Protein AF-A0A517D8P9-F1 (afdb_monomer)

Solvent-accessible surface area (backbone atoms only — not comparable to full-atom values): 8544 Å² total; per-residue (Å²): 135,82,66,50,73,65,42,57,46,80,78,57,59,97,87,65,81,66,57,68,59,53,52,43,48,52,54,43,50,51,52,50,50,55,48,50,53,52,48,25,68,72,68,76,50,52,72,56,38,37,34,37,44,31,41,26,49,31,85,62,51,80,46,89,51,29,79,37,29,13,47,48,79,32,76,47,79,74,69,71,62,71,88,86,43,79,32,42,35,32,34,35,45,92,86,72,46,45,34,40,35,38,29,44,100,64,35,36,38,43,24,42,60,42,84,32,35,49,79,51,50,65,49,31,81,71,36,61,52,98,84,68,44,42,43,66,45,49,50,29,33,72,79,36,100,56,44,45,76,68,85,119

Organism: Limosilactobacillus reuteri (NCBI:txid1598)

Structure (mmCIF, N/CA/C/O backbone):
data_AF-A0A517D8P9-F1
#
_entry.id   AF-A0A517D8P9-F1
#
loop_
_atom_site.group_PDB
_atom_site.id
_atom_site.type_symbol
_atom_site.label_atom_id
_atom_site.label_alt_id
_atom_site.label_comp_id
_atom_site.label_asym_id
_atom_site.label_entity_i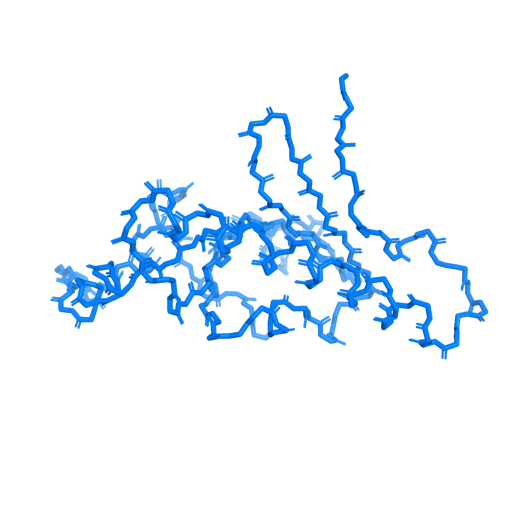d
_atom_site.label_seq_id
_atom_site.pdbx_PDB_ins_code
_atom_site.Cartn_x
_atom_site.Cartn_y
_atom_site.Cartn_z
_atom_site.occupancy
_atom_site.B_iso_or_equiv
_atom_site.auth_seq_id
_atom_site.auth_comp_id
_atom_site.auth_asym_id
_atom_site.auth_atom_id
_atom_site.pdbx_PDB_model_num
ATOM 1 N N . MET A 1 1 ? -0.265 -18.040 -14.724 1.00 47.59 1 MET A N 1
ATOM 2 C CA . MET A 1 1 ? -1.521 -17.532 -14.122 1.00 47.59 1 MET A CA 1
ATOM 3 C C . MET A 1 1 ? -1.422 -16.014 -14.035 1.00 47.59 1 MET A C 1
ATOM 5 O O . MET A 1 1 ? -0.306 -15.519 -13.974 1.00 47.59 1 MET A O 1
ATOM 9 N N . GLN A 1 2 ? -2.533 -15.285 -14.159 1.00 57.75 2 GLN A N 1
ATOM 10 C CA . GLN A 1 2 ? -2.546 -13.872 -14.566 1.00 57.75 2 GLN A CA 1
ATOM 11 C C . GLN A 1 2 ? -2.564 -12.919 -13.357 1.00 57.75 2 GLN A C 1
ATOM 13 O O . GLN A 1 2 ? -3.469 -13.007 -12.532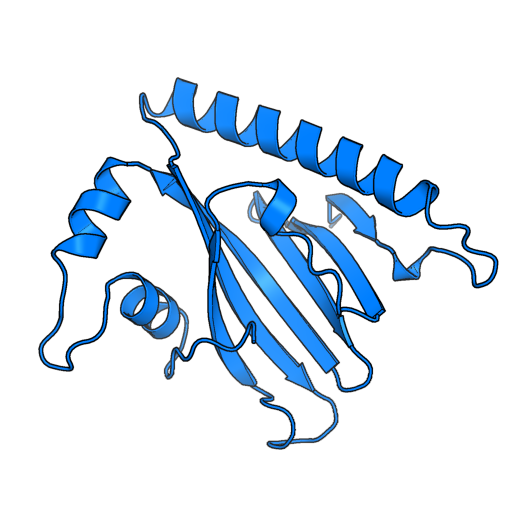 1.00 57.75 2 GLN A O 1
ATOM 18 N N . LYS A 1 3 ? -1.579 -12.013 -13.264 1.00 80.44 3 LYS A N 1
ATOM 19 C CA . LYS A 1 3 ? -1.631 -10.835 -12.381 1.00 80.44 3 LYS A CA 1
ATOM 20 C C . LYS A 1 3 ? -2.687 -9.864 -12.923 1.00 80.44 3 LYS A C 1
ATOM 22 O O . LYS A 1 3 ? -2.747 -9.668 -14.139 1.00 80.44 3 LYS A O 1
ATOM 27 N N . MET A 1 4 ? -3.500 -9.258 -12.057 1.00 89.50 4 MET A N 1
ATOM 28 C CA . MET A 1 4 ? -4.390 -8.166 -12.468 1.00 89.50 4 MET A CA 1
ATOM 29 C C . MET A 1 4 ? -3.643 -6.848 -12.286 1.00 89.50 4 MET A C 1
ATOM 31 O O . MET A 1 4 ? -3.561 -6.327 -11.177 1.00 89.50 4 MET A O 1
ATOM 35 N N . LYS A 1 5 ? -3.064 -6.349 -13.377 1.00 91.06 5 LYS A N 1
ATOM 36 C CA . LYS A 1 5 ? -2.395 -5.048 -13.425 1.00 91.06 5 LYS A CA 1
ATOM 37 C C . LYS A 1 5 ? -3.452 -3.939 -13.359 1.00 91.06 5 LYS A C 1
ATOM 39 O O . LYS A 1 5 ? -4.440 -4.007 -14.088 1.00 91.06 5 LYS A O 1
ATOM 44 N N . LEU A 1 6 ? -3.275 -2.992 -12.440 1.00 90.25 6 LEU A N 1
ATOM 45 C CA . LEU A 1 6 ? -4.146 -1.826 -12.260 1.00 90.25 6 LEU A CA 1
ATOM 46 C C . LEU A 1 6 ? -3.558 -0.601 -12.972 1.00 90.25 6 LEU A C 1
ATOM 48 O O . LEU A 1 6 ? -4.285 0.102 -13.658 1.00 90.25 6 LEU A O 1
ATOM 52 N N . ILE A 1 7 ? -2.246 -0.400 -12.847 1.00 90.38 7 ILE A N 1
ATOM 53 C CA . ILE A 1 7 ? -1.455 0.587 -13.595 1.00 90.38 7 ILE A CA 1
ATOM 54 C C . ILE A 1 7 ? -0.041 0.032 -13.795 1.00 90.38 7 ILE A C 1
ATOM 56 O O . ILE A 1 7 ? 0.446 -0.732 -12.958 1.00 90.38 7 ILE A O 1
ATOM 60 N N . ASP A 1 8 ? 0.591 0.406 -14.900 1.00 89.62 8 ASP A N 1
ATOM 61 C CA . ASP A 1 8 ? 2.022 0.244 -15.152 1.00 89.62 8 ASP A CA 1
ATOM 62 C C . ASP A 1 8 ? 2.472 1.403 -16.037 1.00 89.62 8 ASP A C 1
ATOM 64 O O . ASP A 1 8 ? 1.978 1.550 -17.155 1.00 89.62 8 ASP A O 1
ATOM 68 N N . THR A 1 9 ? 3.351 2.249 -15.507 1.00 86.75 9 THR A N 1
ATOM 69 C CA . THR A 1 9 ? 3.857 3.413 -16.236 1.00 86.75 9 THR A CA 1
ATOM 70 C C . THR A 1 9 ? 5.029 3.077 -17.148 1.00 86.75 9 THR A C 1
ATOM 72 O O . THR A 1 9 ? 5.314 3.871 -18.032 1.00 86.75 9 THR A O 1
ATOM 75 N N . THR A 1 10 ? 5.653 1.899 -17.021 1.00 83.31 10 THR A N 1
ATOM 76 C CA . THR A 1 10 ? 6.717 1.460 -17.948 1.00 83.31 10 THR A CA 1
ATOM 77 C C . THR A 1 10 ? 6.184 1.258 -19.369 1.00 83.31 10 THR A C 1
ATOM 79 O O . THR A 1 10 ? 6.936 1.283 -20.343 1.00 83.31 10 THR A O 1
ATOM 82 N N . ASP A 1 11 ? 4.865 1.071 -19.487 1.00 77.62 11 ASP A N 1
ATOM 83 C CA . ASP A 1 11 ? 4.139 0.985 -20.750 1.00 77.62 11 ASP A CA 1
ATOM 84 C C . ASP A 1 11 ? 3.801 2.385 -21.329 1.00 77.62 11 ASP A C 1
ATOM 86 O O . ASP A 1 11 ? 3.284 2.475 -22.448 1.00 77.62 11 ASP A O 1
ATOM 90 N N . PHE A 1 12 ? 4.067 3.483 -20.604 1.00 76.81 12 PHE A N 1
ATOM 91 C CA . PHE A 1 12 ? 3.860 4.846 -21.100 1.00 76.81 12 PHE A CA 1
ATOM 92 C C . PHE A 1 12 ? 5.017 5.237 -22.033 1.00 76.81 12 PHE A C 1
ATOM 94 O O . PHE A 1 12 ? 6.189 5.098 -21.703 1.00 76.81 12 PHE A O 1
ATOM 101 N N . PHE A 1 13 ? 4.696 5.696 -23.244 1.00 61.00 13 PHE A N 1
ATOM 102 C CA . PHE A 1 13 ? 5.701 6.043 -24.258 1.00 61.00 13 PHE A CA 1
ATOM 103 C C . PHE A 1 13 ? 6.385 7.388 -23.957 1.00 61.00 13 PHE A C 1
ATOM 105 O O . PHE A 1 13 ? 5.748 8.280 -23.414 1.00 61.00 13 PHE A O 1
ATOM 112 N N . ASP A 1 14 ? 7.631 7.575 -24.418 1.00 60.06 14 ASP A N 1
ATOM 113 C CA . ASP A 1 14 ? 8.477 8.773 -24.197 1.00 60.06 14 ASP A CA 1
ATOM 114 C C . ASP A 1 14 ? 7.819 10.145 -24.507 1.00 60.06 14 ASP A C 1
ATOM 116 O O . ASP A 1 14 ? 8.259 11.166 -23.981 1.00 60.06 14 ASP A O 1
ATOM 120 N N . ASP A 1 15 ? 6.755 10.200 -25.322 1.00 57.91 15 ASP A N 1
ATOM 121 C CA . ASP A 1 15 ? 5.990 11.425 -25.648 1.00 57.91 15 ASP A CA 1
ATOM 122 C C . ASP A 1 15 ? 4.886 11.750 -24.610 1.00 57.91 15 ASP A C 1
ATOM 124 O O . ASP A 1 15 ? 3.870 12.391 -24.901 1.00 57.91 15 ASP A O 1
ATOM 128 N N . TYR A 1 16 ? 5.090 11.285 -23.382 1.00 63.66 16 TYR A N 1
ATOM 129 C CA . TYR A 1 16 ? 4.167 11.338 -22.261 1.00 63.66 16 TYR A CA 1
ATOM 130 C C . TYR A 1 16 ? 3.852 12.776 -21.796 1.00 63.66 16 TYR A C 1
ATOM 132 O O . TYR A 1 16 ? 4.752 13.562 -21.494 1.00 63.66 16 TYR A O 1
A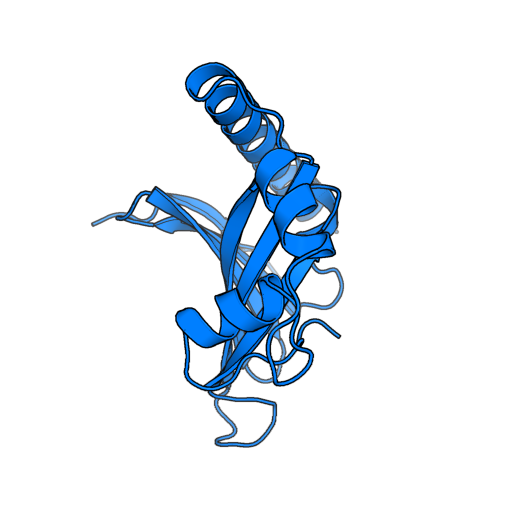TOM 140 N N . ASN A 1 17 ? 2.565 13.136 -21.693 1.00 64.25 17 ASN A N 1
ATOM 141 C CA . ASN A 1 17 ? 2.133 14.502 -21.361 1.00 64.25 17 ASN A CA 1
ATOM 142 C C . ASN A 1 17 ? 1.674 14.716 -19.902 1.00 64.25 17 ASN A C 1
ATOM 144 O O . ASN A 1 17 ? 1.163 15.790 -19.594 1.00 64.25 17 ASN A O 1
ATOM 148 N N . GLY A 1 18 ? 1.847 13.749 -18.995 1.00 72.38 18 GLY A N 1
ATOM 149 C CA . GLY A 1 18 ? 1.443 13.898 -17.587 1.00 72.38 18 GLY A CA 1
ATOM 150 C C . GLY A 1 18 ? -0.012 13.522 -17.286 1.00 72.38 18 GLY A C 1
ATOM 151 O O . GLY A 1 18 ? -0.285 13.041 -16.186 1.00 72.38 18 GLY A O 1
ATOM 152 N N . ASP A 1 19 ? -0.917 13.663 -18.254 1.00 79.81 19 ASP A N 1
ATOM 153 C CA . ASP A 1 19 ? -2.355 13.470 -18.040 1.00 79.81 19 ASP A CA 1
ATOM 154 C C . ASP A 1 19 ? -2.744 11.985 -17.933 1.00 79.81 19 ASP A C 1
ATOM 156 O O . ASP A 1 19 ? -3.593 11.620 -17.122 1.00 79.81 19 ASP A O 1
ATOM 160 N N . GLU A 1 20 ? -2.120 11.106 -18.723 1.00 80.00 20 GLU A N 1
ATOM 161 C CA . GLU A 1 20 ? -2.445 9.669 -18.760 1.00 80.00 20 GLU A CA 1
ATOM 162 C C . GLU A 1 20 ? -2.189 8.953 -17.414 1.00 80.00 20 GLU A C 1
ATOM 164 O O . GLU A 1 20 ? -3.000 8.138 -16.977 1.00 80.00 20 GLU A O 1
ATOM 169 N N . TYR A 1 21 ? -1.114 9.308 -16.712 1.00 84.19 21 TYR A N 1
ATOM 170 C CA . TYR A 1 21 ? -0.784 8.876 -15.348 1.00 84.19 21 TYR A CA 1
ATOM 171 C C . TYR A 1 21 ? -1.815 9.373 -14.364 1.00 84.19 21 TYR A C 1
ATOM 173 O O . TYR A 1 21 ? -2.255 8.585 -13.539 1.00 84.19 21 TYR A O 1
ATOM 181 N N . GLU A 1 22 ? -2.200 10.651 -14.416 1.00 87.56 22 GLU A N 1
ATOM 182 C CA . GLU A 1 22 ? -3.178 11.173 -13.463 1.00 87.56 22 GLU A CA 1
ATOM 183 C C . GLU A 1 22 ? -4.536 10.485 -13.655 1.00 87.56 22 GLU A C 1
ATOM 185 O O . GLU A 1 22 ? -5.131 10.064 -12.666 1.00 87.56 22 GLU A O 1
ATOM 190 N N . PHE A 1 23 ? -4.970 10.221 -14.894 1.00 87.94 23 PHE A N 1
ATOM 191 C CA . PHE A 1 23 ? -6.172 9.415 -15.144 1.00 87.94 23 PHE A CA 1
ATOM 192 C C . PHE A 1 23 ? -6.033 7.972 -14.640 1.00 87.94 23 PHE A C 1
ATOM 194 O O . PHE A 1 23 ? -6.911 7.473 -13.935 1.00 87.94 23 PHE A O 1
ATOM 201 N N . ALA A 1 24 ? -4.922 7.298 -14.944 1.00 88.50 24 ALA A N 1
ATOM 202 C CA . ALA A 1 24 ? -4.700 5.927 -14.488 1.00 88.50 24 ALA A CA 1
ATOM 203 C C . ALA A 1 24 ? -4.599 5.839 -12.953 1.00 88.50 24 ALA A C 1
ATOM 205 O O . ALA A 1 24 ? -5.112 4.910 -12.329 1.00 88.50 24 ALA A O 1
ATOM 206 N N . LYS A 1 25 ? -3.981 6.833 -12.317 1.00 91.50 25 LYS A N 1
ATOM 207 C CA . LYS A 1 25 ? -3.906 6.982 -10.864 1.00 91.50 25 LYS A CA 1
ATOM 208 C C . LYS A 1 25 ? -5.285 7.217 -10.259 1.00 91.50 25 LYS A C 1
ATOM 210 O O . LYS A 1 25 ? -5.592 6.592 -9.247 1.00 91.50 25 LYS A O 1
ATOM 215 N N . GLU A 1 26 ? -6.129 8.053 -10.860 1.00 93.38 26 GLU A N 1
ATOM 216 C CA . GLU A 1 26 ? -7.521 8.237 -10.429 1.00 93.38 26 GLU A CA 1
ATOM 217 C C . GLU A 1 26 ? -8.320 6.925 -10.484 1.00 93.38 26 GLU A C 1
ATOM 219 O O . GLU A 1 26 ? -9.024 6.597 -9.523 1.00 93.38 26 GLU A O 1
ATOM 224 N N . ASP A 1 27 ? -8.151 6.126 -11.541 1.00 93.06 27 ASP A N 1
ATOM 225 C CA . ASP A 1 27 ? -8.785 4.807 -11.663 1.00 93.06 27 ASP A CA 1
ATOM 226 C C . ASP A 1 27 ? -8.321 3.844 -10.557 1.00 93.06 27 ASP A C 1
ATOM 228 O O . ASP A 1 27 ? -9.137 3.168 -9.915 1.00 93.06 27 ASP A O 1
ATOM 232 N N . VAL A 1 28 ? -7.014 3.811 -10.269 1.00 94.56 28 VAL A N 1
ATOM 233 C CA . VAL A 1 28 ? -6.460 2.999 -9.174 1.00 94.56 28 VAL A CA 1
ATOM 234 C C . VAL A 1 28 ? -6.983 3.492 -7.824 1.00 94.56 28 VAL A C 1
ATOM 236 O O . VAL A 1 28 ? -7.390 2.680 -6.992 1.00 94.56 28 VAL A O 1
ATOM 239 N N . LEU A 1 29 ? -7.026 4.805 -7.590 1.00 96.31 29 LEU A N 1
ATOM 240 C CA . LEU A 1 29 ? -7.563 5.387 -6.358 1.00 96.31 29 LEU A CA 1
ATOM 241 C C . LEU A 1 29 ? -9.038 5.034 -6.160 1.00 96.31 29 LEU A C 1
ATOM 243 O O . LEU A 1 29 ? -9.432 4.679 -5.047 1.00 96.31 29 LEU A O 1
ATOM 247 N N . SER A 1 30 ? -9.836 5.066 -7.228 1.00 96.25 30 SER A N 1
ATOM 248 C CA . SER A 1 30 ? -11.235 4.634 -7.206 1.00 96.25 30 SER A CA 1
ATOM 249 C C . SER A 1 30 ? -11.356 3.158 -6.815 1.00 96.25 30 SER A C 1
ATOM 251 O O . SER A 1 30 ? -12.072 2.811 -5.870 1.00 96.25 30 SER A O 1
ATOM 253 N N . PHE A 1 31 ? -10.567 2.289 -7.456 1.00 95.94 31 PHE A N 1
ATOM 254 C CA . PHE A 1 31 ? -10.512 0.865 -7.129 1.00 95.94 31 PHE A CA 1
ATOM 255 C C . PHE A 1 31 ? -10.135 0.616 -5.660 1.00 95.94 31 PHE A C 1
ATOM 257 O O . PHE A 1 31 ? -10.773 -0.197 -4.978 1.00 95.94 31 PHE A O 1
ATOM 264 N N . LEU A 1 32 ? -9.107 1.308 -5.159 1.00 96.50 32 LEU A N 1
ATOM 265 C CA . LEU A 1 32 ? -8.648 1.191 -3.775 1.00 96.50 32 LEU A CA 1
ATOM 266 C C . LEU A 1 32 ? -9.701 1.707 -2.790 1.00 96.50 32 LEU A C 1
ATOM 268 O O . LEU A 1 32 ? -9.938 1.062 -1.768 1.00 96.50 32 LEU A O 1
ATOM 272 N N . GLY A 1 33 ? -10.386 2.805 -3.112 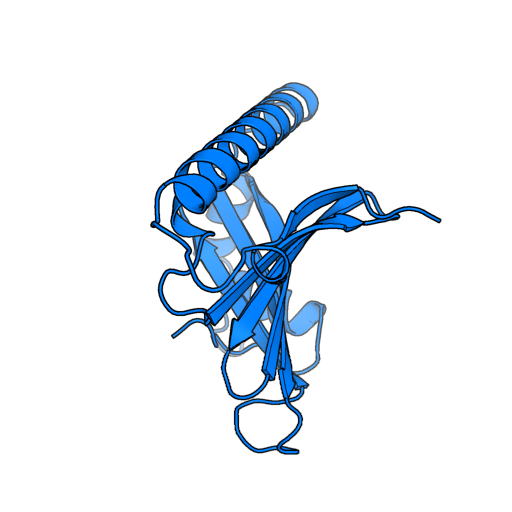1.00 96.94 33 GLY A N 1
ATOM 273 C CA . GLY A 1 33 ? -11.501 3.327 -2.322 1.00 96.94 33 GLY A CA 1
ATOM 274 C C . GLY A 1 33 ? -12.633 2.306 -2.175 1.00 96.94 33 GLY A C 1
ATOM 275 O O . GLY A 1 33 ? -13.061 2.002 -1.060 1.00 96.94 33 GLY A O 1
ATOM 276 N N . ASP A 1 34 ? -13.053 1.687 -3.279 1.00 96.62 34 ASP A N 1
ATOM 277 C CA . ASP A 1 34 ? -14.069 0.627 -3.280 1.00 96.62 34 ASP A CA 1
ATOM 278 C C . ASP A 1 34 ? -13.612 -0.634 -2.532 1.00 96.62 34 ASP A C 1
ATOM 280 O O . ASP A 1 34 ? -14.406 -1.338 -1.891 1.00 96.62 34 ASP A O 1
ATOM 284 N N . PHE A 1 35 ? -12.326 -0.971 -2.625 1.00 94.75 35 PHE A N 1
ATOM 285 C CA . PHE A 1 35 ? -11.728 -2.060 -1.860 1.00 94.75 35 PHE A CA 1
ATOM 286 C C . PHE A 1 35 ? -11.791 -1.789 -0.350 1.00 94.75 35 PHE A C 1
ATOM 288 O O . PHE A 1 35 ? -12.307 -2.633 0.390 1.00 94.75 35 PHE A O 1
ATOM 295 N N . VAL A 1 36 ? -11.354 -0.607 0.092 1.00 96.12 36 VAL A N 1
ATOM 296 C CA . VAL A 1 36 ? -11.397 -0.176 1.497 1.00 96.12 36 VAL A CA 1
ATOM 297 C C . VAL A 1 36 ? -12.833 -0.164 2.010 1.00 96.12 36 VAL A C 1
ATOM 299 O O . VAL A 1 36 ? -13.118 -0.791 3.029 1.00 96.12 36 VAL A O 1
ATOM 302 N N . HIS A 1 37 ? -13.766 0.431 1.265 1.00 96.81 37 HIS A N 1
ATOM 303 C CA . HIS A 1 37 ? -15.173 0.487 1.660 1.00 96.81 37 HIS A CA 1
ATOM 304 C C . HIS A 1 37 ? -15.771 -0.912 1.891 1.00 96.81 37 HIS A C 1
ATOM 306 O O . HIS A 1 37 ? -16.470 -1.167 2.878 1.00 96.81 37 HIS A O 1
ATOM 312 N N . ARG A 1 38 ? -15.479 -1.864 0.994 1.00 94.69 38 ARG A N 1
ATOM 313 C CA . ARG A 1 38 ? -15.926 -3.258 1.149 1.00 94.69 38 ARG A CA 1
ATOM 314 C C . ARG A 1 38 ? -15.278 -3.941 2.350 1.00 94.69 38 ARG A C 1
ATOM 316 O O . ARG A 1 38 ? -15.959 -4.713 3.028 1.00 94.69 38 ARG A O 1
ATOM 323 N N . TYR A 1 39 ? -13.999 -3.677 2.608 1.00 93.12 39 TYR A N 1
ATOM 324 C CA . TYR A 1 39 ? -13.287 -4.196 3.773 1.00 93.12 39 TYR A CA 1
ATOM 325 C C . TYR A 1 39 ? -13.916 -3.694 5.081 1.00 93.12 39 TYR A C 1
ATOM 327 O O . TYR A 1 39 ? -14.307 -4.503 5.924 1.00 93.12 39 TYR A O 1
ATOM 335 N N . GLU A 1 40 ? -14.102 -2.380 5.213 1.00 95.44 40 GLU A N 1
ATOM 336 C CA . GLU A 1 40 ? -14.720 -1.734 6.377 1.00 95.44 40 GLU A CA 1
ATOM 337 C C . GLU A 1 40 ? -16.120 -2.282 6.658 1.00 95.44 40 GLU A C 1
ATOM 339 O O . GLU A 1 40 ? -16.430 -2.687 7.781 1.00 95.44 40 GLU A O 1
ATOM 344 N N . LYS A 1 41 ? -16.950 -2.392 5.612 1.00 96.00 41 LYS A N 1
ATOM 345 C CA . LYS A 1 41 ? -18.302 -2.950 5.713 1.00 96.00 41 LYS A CA 1
ATOM 346 C C . LYS A 1 41 ? -18.301 -4.411 6.163 1.00 96.00 41 LYS A C 1
ATOM 348 O O . LYS A 1 41 ? -19.170 -4.808 6.935 1.00 96.00 41 LYS A O 1
ATOM 353 N N . ARG A 1 42 ? -17.364 -5.220 5.659 1.00 94.12 42 ARG A N 1
ATOM 354 C CA . ARG A 1 42 ? -17.273 -6.655 5.964 1.00 94.12 42 ARG A CA 1
ATOM 355 C C . ARG A 1 42 ? -16.823 -6.916 7.397 1.00 94.12 42 ARG A C 1
ATOM 357 O O . ARG A 1 42 ? -17.332 -7.842 8.021 1.00 94.12 42 ARG A O 1
ATOM 364 N N . TYR A 1 43 ? -15.854 -6.147 7.882 1.00 92.94 43 TYR A N 1
ATOM 365 C CA . TYR A 1 43 ? -15.234 -6.363 9.190 1.00 92.94 43 TYR A CA 1
ATOM 366 C C . TYR A 1 43 ? -15.747 -5.414 10.273 1.00 92.94 43 TYR A C 1
ATOM 368 O O . TYR A 1 43 ? -15.257 -5.470 11.396 1.00 92.94 43 TYR A O 1
ATOM 376 N N . HIS A 1 44 ? -16.741 -4.578 9.955 1.00 94.00 44 HIS A N 1
ATOM 377 C CA . HIS A 1 44 ? -17.322 -3.596 10.871 1.00 94.00 44 HIS A CA 1
ATOM 378 C C . HIS A 1 44 ? -16.247 -2.736 11.544 1.00 94.00 44 HIS A C 1
ATOM 380 O O . HIS A 1 44 ? -16.228 -2.562 12.761 1.00 94.00 44 HIS A O 1
ATOM 386 N N . THR A 1 45 ? -15.319 -2.237 10.733 1.00 93.50 45 THR A N 1
ATOM 387 C CA . THR A 1 45 ? -14.159 -1.470 11.187 1.00 93.50 45 THR A CA 1
ATOM 388 C C . THR A 1 45 ? -13.955 -0.237 10.315 1.00 93.50 45 THR A C 1
ATOM 390 O O . THR A 1 45 ? -14.592 -0.121 9.270 1.00 93.50 45 THR A O 1
ATOM 393 N N . LYS A 1 46 ? -13.073 0.669 10.742 1.00 95.38 46 LYS A N 1
ATOM 394 C CA . LYS A 1 46 ? -12.693 1.872 10.001 1.00 95.38 46 LYS A CA 1
ATOM 395 C C . LYS A 1 46 ? -11.196 1.854 9.734 1.00 95.38 46 LYS A C 1
ATOM 397 O O . LYS A 1 46 ? -10.414 1.758 10.680 1.00 95.38 46 LYS A O 1
ATOM 402 N N . VAL A 1 47 ? -10.806 1.933 8.469 1.00 93.75 47 VAL A N 1
ATOM 403 C CA . VAL A 1 47 ? -9.413 2.082 8.044 1.00 93.75 47 VAL A CA 1
ATOM 404 C C . VAL A 1 47 ? -9.036 3.548 8.195 1.00 93.75 47 VAL A C 1
ATOM 406 O O . VAL A 1 47 ? -9.734 4.430 7.701 1.00 93.75 47 VAL A O 1
ATOM 409 N N . VAL A 1 48 ? -7.954 3.810 8.921 1.00 92.50 48 VAL A N 1
ATOM 410 C CA . VAL A 1 48 ? -7.503 5.181 9.208 1.00 92.50 48 VAL A CA 1
ATOM 411 C C . VAL A 1 48 ? -6.132 5.479 8.621 1.00 92.50 48 VAL A C 1
ATOM 413 O O . VAL A 1 48 ? -5.865 6.637 8.329 1.00 92.50 48 VAL A O 1
ATOM 416 N N . ASN A 1 49 ? -5.310 4.446 8.405 1.00 91.81 49 ASN A N 1
ATOM 417 C CA . ASN A 1 49 ? -3.996 4.547 7.781 1.00 91.81 49 ASN A CA 1
ATOM 418 C C . ASN A 1 49 ? -3.777 3.393 6.779 1.00 91.81 49 ASN A C 1
ATOM 420 O O . ASN A 1 49 ? -4.458 2.360 6.806 1.00 91.81 49 ASN A O 1
ATOM 424 N N . PHE A 1 50 ? -2.763 3.552 5.937 1.00 92.56 50 PHE A N 1
ATOM 425 C CA . PHE A 1 50 ? -2.312 2.604 4.927 1.00 92.56 50 PHE A CA 1
ATOM 426 C C . PHE A 1 50 ? -0.831 2.322 5.143 1.00 92.56 50 PHE A C 1
ATOM 428 O O . PHE A 1 50 ? -0.040 3.251 5.247 1.00 92.56 50 PHE A O 1
ATOM 435 N N . LEU A 1 51 ? -0.453 1.054 5.231 1.00 90.69 51 LEU A N 1
ATOM 436 C CA . LEU A 1 51 ? 0.925 0.635 5.462 1.00 90.69 51 LEU A CA 1
ATOM 437 C C . LEU A 1 51 ? 1.462 -0.032 4.202 1.00 90.69 51 LEU A C 1
ATOM 439 O O . LEU A 1 51 ? 0.897 -1.019 3.743 1.00 90.69 51 LEU A O 1
ATOM 443 N N . LEU A 1 52 ? 2.565 0.478 3.676 1.00 91.50 52 LEU A N 1
ATOM 444 C CA . LEU A 1 52 ? 3.376 -0.209 2.682 1.00 91.50 52 LEU A CA 1
ATOM 445 C C . LEU A 1 52 ? 4.512 -0.918 3.408 1.00 91.50 52 LEU A C 1
ATOM 447 O O . LEU A 1 52 ? 5.279 -0.254 4.099 1.00 91.50 52 LEU A O 1
ATOM 451 N N . LEU A 1 53 ? 4.613 -2.236 3.257 1.00 89.62 53 LEU A N 1
ATOM 452 C CA . LEU A 1 53 ? 5.780 -3.024 3.667 1.00 89.62 53 LEU A CA 1
ATOM 453 C C . LEU A 1 53 ? 6.599 -3.332 2.425 1.00 89.62 53 LEU A C 1
ATOM 455 O O . LEU A 1 53 ? 6.037 -3.862 1.472 1.00 89.62 53 LEU A O 1
ATOM 459 N N . ALA A 1 54 ? 7.882 -2.990 2.416 1.00 89.06 54 ALA A N 1
ATOM 460 C CA . ALA A 1 54 ? 8.676 -3.002 1.200 1.00 89.06 54 ALA A CA 1
ATOM 461 C C . ALA A 1 54 ? 10.033 -3.676 1.325 1.00 89.06 54 ALA A C 1
ATOM 463 O O . ALA A 1 54 ? 10.655 -3.650 2.382 1.00 89.06 54 ALA A O 1
ATOM 464 N N . GLU A 1 55 ? 10.498 -4.200 0.197 1.00 89.12 55 GLU A N 1
ATOM 465 C CA . GLU A 1 55 ? 11.845 -4.707 -0.035 1.00 89.12 55 GLU A CA 1
ATOM 466 C C . GLU A 1 55 ? 12.415 -4.031 -1.285 1.00 89.12 55 GLU A C 1
ATOM 468 O O . GLU A 1 55 ? 11.729 -3.881 -2.301 1.00 89.12 55 GLU A O 1
ATOM 473 N N . ARG A 1 56 ? 13.680 -3.620 -1.225 1.00 86.44 56 ARG A N 1
ATOM 474 C CA . ARG A 1 56 ? 14.379 -3.036 -2.370 1.00 86.44 56 ARG A CA 1
ATOM 475 C C . ARG A 1 56 ? 15.284 -4.060 -3.041 1.00 86.44 56 ARG A C 1
ATOM 477 O O . ARG A 1 56 ? 16.116 -4.677 -2.385 1.00 86.44 56 ARG A O 1
ATOM 484 N N . ALA A 1 57 ? 15.197 -4.164 -4.364 1.00 88.62 57 ALA A N 1
ATOM 485 C CA . ALA A 1 57 ? 16.159 -4.887 -5.186 1.00 88.62 57 ALA A CA 1
ATOM 486 C C . ALA A 1 57 ? 16.936 -3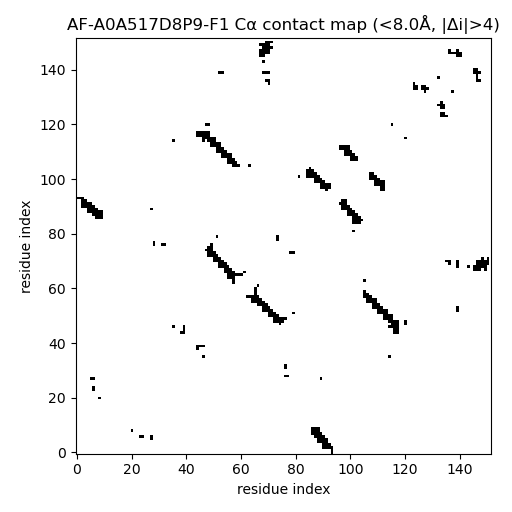.908 -6.073 1.00 88.62 57 ALA A C 1
ATOM 488 O O . ALA A 1 57 ? 16.344 -3.102 -6.785 1.00 88.62 57 ALA A O 1
ATOM 489 N N . SER A 1 58 ? 18.263 -4.001 -6.066 1.00 84.50 58 SER A N 1
ATOM 490 C CA . SER A 1 58 ? 19.143 -3.198 -6.921 1.00 84.50 58 SER A CA 1
ATOM 491 C C . SER A 1 58 ? 20.174 -4.078 -7.623 1.00 84.50 58 SER A C 1
ATOM 493 O O . SER A 1 58 ? 20.654 -5.078 -7.079 1.00 84.50 58 SER A O 1
ATOM 495 N N . CYS A 1 59 ? 20.552 -3.687 -8.840 1.00 79.31 59 CYS A N 1
ATOM 496 C CA . CYS A 1 59 ? 21.627 -4.335 -9.588 1.00 79.31 59 CYS A CA 1
ATOM 497 C C . CYS A 1 59 ? 23.028 -4.006 -9.029 1.00 79.31 59 CYS A C 1
ATOM 499 O O . CYS A 1 59 ? 23.993 -4.698 -9.359 1.00 79.31 59 CYS A O 1
ATOM 501 N N . TYR A 1 60 ? 23.151 -3.016 -8.135 1.00 78.06 60 TYR A N 1
ATOM 502 C CA . TYR A 1 60 ? 24.424 -2.512 -7.603 1.00 78.06 60 TYR A CA 1
ATOM 503 C C . TYR A 1 60 ? 24.948 -3.239 -6.342 1.00 78.06 60 TYR A C 1
ATOM 505 O O . TYR A 1 60 ? 25.770 -2.704 -5.593 1.00 78.06 60 TYR A O 1
ATOM 513 N N . GLY A 1 61 ? 24.550 -4.493 -6.097 1.00 68.06 61 GLY A N 1
ATOM 514 C CA . GLY A 1 61 ? 25.026 -5.258 -4.930 1.00 68.06 61 GLY A CA 1
ATOM 515 C C . GLY A 1 61 ? 24.528 -4.642 -3.619 1.00 68.06 61 GLY A C 1
ATOM 516 O O . GLY A 1 61 ? 23.398 -4.204 -3.592 1.00 68.06 61 GLY A O 1
ATOM 517 N N . TRP A 1 62 ? 25.316 -4.594 -2.535 1.00 59.78 62 TRP A N 1
ATOM 518 C CA . TRP A 1 62 ? 24.897 -3.981 -1.248 1.00 59.78 62 TRP A CA 1
ATOM 519 C C . TRP A 1 62 ? 24.757 -2.443 -1.279 1.00 59.78 62 TRP A C 1
ATOM 521 O O . TRP A 1 62 ? 24.341 -1.837 -0.292 1.00 59.78 62 TRP A O 1
ATOM 531 N N . ILE A 1 63 ? 25.135 -1.797 -2.382 1.00 64.94 63 ILE A N 1
ATOM 532 C CA . ILE A 1 63 ? 25.002 -0.348 -2.564 1.00 64.94 63 ILE A CA 1
ATOM 533 C C . ILE A 1 63 ? 23.537 -0.033 -2.907 1.00 64.94 63 ILE A C 1
ATOM 535 O O . ILE A 1 63 ? 22.836 -0.870 -3.467 1.00 64.94 63 ILE A O 1
ATOM 539 N N . SER A 1 64 ? 23.066 1.170 -2.562 1.00 65.25 64 SER A N 1
ATOM 540 C CA . SER A 1 64 ? 21.687 1.607 -2.835 1.00 65.25 64 SER A CA 1
ATOM 541 C C . SER A 1 64 ? 20.626 0.748 -2.124 1.00 65.25 64 SER A C 1
ATOM 543 O O . SER A 1 64 ? 19.549 0.529 -2.651 1.00 65.25 64 SER A O 1
ATOM 545 N N . GLY A 1 65 ? 20.903 0.223 -0.923 1.00 70.56 65 GLY A N 1
ATOM 546 C CA . GLY A 1 65 ? 19.871 -0.416 -0.089 1.00 70.56 65 GLY A CA 1
ATOM 547 C C . GLY A 1 65 ? 19.292 -1.727 -0.639 1.00 70.56 65 GLY A C 1
ATOM 548 O O . GLY A 1 65 ? 18.153 -2.063 -0.346 1.00 70.56 65 GLY A O 1
ATOM 549 N N . ASN A 1 66 ? 20.038 -2.477 -1.447 1.00 80.25 66 ASN A N 1
ATOM 550 C CA . ASN A 1 66 ? 19.592 -3.777 -1.953 1.00 80.25 66 ASN A CA 1
ATOM 551 C C . ASN A 1 66 ? 19.373 -4.812 -0.835 1.00 80.25 66 ASN A C 1
ATOM 553 O O . ASN A 1 66 ? 20.215 -4.958 0.054 1.00 80.25 66 ASN A O 1
ATOM 557 N N . GLY A 1 67 ? 18.272 -5.558 -0.912 1.00 78.81 67 GLY A N 1
ATOM 558 C CA . GLY A 1 67 ? 17.806 -6.478 0.128 1.00 78.81 67 GLY A CA 1
ATOM 559 C C . GLY A 1 67 ? 17.357 -5.770 1.408 1.00 78.81 67 GLY A C 1
ATOM 560 O O . GLY A 1 67 ? 17.095 -6.427 2.417 1.00 78.81 67 GLY A O 1
ATOM 561 N N . ALA A 1 68 ? 17.312 -4.435 1.405 1.00 78.69 68 ALA A N 1
ATOM 562 C CA . ALA A 1 68 ? 16.856 -3.678 2.548 1.00 78.69 68 ALA A CA 1
ATOM 563 C C . ALA A 1 68 ? 15.329 -3.675 2.596 1.00 78.69 68 ALA A C 1
ATOM 565 O O . ALA A 1 68 ? 14.660 -3.621 1.561 1.00 78.69 68 ALA A O 1
ATOM 566 N N . HIS A 1 69 ? 14.798 -3.736 3.813 1.00 80.62 69 HIS A N 1
ATOM 567 C CA . HIS A 1 69 ? 13.369 -3.825 4.057 1.00 80.62 69 HIS A CA 1
ATOM 568 C C . HIS A 1 69 ? 12.888 -2.622 4.845 1.00 80.62 69 HIS A C 1
ATOM 570 O O . HIS A 1 69 ? 13.532 -2.197 5.804 1.00 80.62 69 HIS A O 1
ATOM 576 N N . GLY A 1 70 ? 11.736 -2.089 4.468 1.00 79.81 70 GLY A N 1
ATOM 577 C CA . GLY A 1 70 ? 11.196 -0.911 5.109 1.00 79.81 70 GLY A CA 1
ATOM 578 C C . GLY A 1 70 ? 9.699 -0.823 5.103 1.00 79.81 70 GLY A C 1
ATOM 579 O O . GLY A 1 70 ? 8.993 -1.714 4.640 1.00 79.81 70 GLY A O 1
ATOM 580 N N . TYR A 1 71 ? 9.217 0.273 5.669 1.00 84.31 71 TYR A N 1
ATOM 581 C CA . TYR A 1 71 ? 7.800 0.545 5.724 1.00 84.31 71 TYR A CA 1
ATOM 582 C C . TYR A 1 71 ? 7.506 2.030 5.577 1.00 84.31 71 TYR A C 1
ATOM 584 O O . TYR A 1 71 ? 8.336 2.874 5.914 1.00 84.31 71 TYR A O 1
ATOM 592 N N . ARG A 1 72 ? 6.300 2.329 5.103 1.00 85.12 72 ARG A N 1
ATOM 593 C CA . ARG A 1 72 ? 5.739 3.678 5.067 1.00 85.12 72 ARG A CA 1
ATOM 594 C C . ARG A 1 72 ? 4.280 3.635 5.473 1.00 85.12 72 ARG A C 1
ATOM 596 O O . ARG A 1 72 ? 3.541 2.769 5.011 1.00 85.12 72 ARG A O 1
ATOM 603 N N . VAL A 1 73 ? 3.883 4.563 6.336 1.00 87.31 73 VAL A N 1
ATOM 604 C CA . VAL A 1 73 ? 2.500 4.708 6.790 1.00 87.31 73 VAL A CA 1
ATOM 605 C C . VAL A 1 73 ? 1.937 6.003 6.236 1.00 87.31 73 VAL A C 1
ATOM 607 O O . VAL A 1 73 ? 2.454 7.071 6.544 1.00 87.31 73 VAL A O 1
ATOM 610 N N . GLU A 1 74 ? 0.851 5.896 5.483 1.00 89.56 74 GLU A N 1
ATOM 611 C CA . GLU A 1 74 ? 0.154 7.027 4.886 1.00 89.56 74 GLU A CA 1
ATOM 612 C C . GLU A 1 74 ? -1.263 7.173 5.425 1.00 89.56 74 GLU A C 1
ATOM 614 O O . GLU A 1 74 ? -1.931 6.193 5.763 1.00 89.56 74 GLU A O 1
ATOM 619 N N . LYS A 1 75 ? -1.739 8.418 5.499 1.00 89.31 75 LYS A N 1
ATOM 620 C CA . LYS A 1 75 ? -3.106 8.732 5.951 1.00 89.31 75 LYS A CA 1
ATOM 621 C C . LYS A 1 75 ? -4.113 8.753 4.806 1.00 89.31 75 LYS A C 1
ATOM 623 O O . LYS A 1 75 ? -5.310 8.610 5.042 1.00 89.31 75 LYS A O 1
ATOM 628 N N . SER A 1 76 ? -3.640 8.938 3.576 1.00 92.56 76 SER A N 1
ATOM 629 C CA . SER A 1 76 ? -4.462 8.985 2.370 1.00 92.56 76 SER A CA 1
ATOM 630 C C . SER A 1 76 ? -3.998 7.944 1.356 1.00 92.56 76 SER A C 1
ATOM 632 O O . SER A 1 76 ? -2.811 7.647 1.252 1.00 92.56 76 SER A O 1
ATOM 634 N N . LEU A 1 77 ? -4.939 7.430 0.560 1.00 93.69 77 LEU A N 1
ATOM 635 C CA . LEU A 1 77 ? -4.626 6.571 -0.586 1.00 93.69 77 LEU A CA 1
ATOM 636 C C . LEU A 1 77 ? -3.802 7.312 -1.649 1.00 93.69 77 LEU A C 1
ATOM 638 O O . LEU A 1 77 ? -2.972 6.691 -2.303 1.00 93.69 77 LEU A O 1
ATOM 642 N N . SER A 1 78 ? -4.011 8.625 -1.812 1.00 92.19 78 SER A N 1
ATOM 643 C CA . SER A 1 78 ? -3.246 9.457 -2.756 1.00 92.19 78 SER A CA 1
ATOM 644 C C . SER A 1 78 ? -1.755 9.462 -2.455 1.00 92.19 78 SER A C 1
ATOM 646 O O . SER A 1 78 ? -0.945 9.462 -3.375 1.00 92.19 78 SER A O 1
ATOM 648 N N . ASP A 1 79 ? -1.406 9.422 -1.172 1.00 91.19 79 ASP A N 1
ATOM 649 C CA . ASP A 1 79 ? -0.031 9.584 -0.696 1.00 91.19 79 ASP A CA 1
ATOM 650 C C . ASP A 1 79 ? 0.775 8.283 -0.865 1.00 91.19 79 ASP A C 1
ATOM 652 O O . ASP A 1 79 ? 1.995 8.258 -0.721 1.00 91.19 79 ASP A O 1
ATOM 656 N N . LEU A 1 80 ? 0.101 7.190 -1.248 1.00 91.25 80 LEU A N 1
ATOM 657 C CA . LEU A 1 80 ? 0.758 5.955 -1.659 1.00 91.25 80 LEU A CA 1
ATOM 658 C C . LEU A 1 80 ? 1.539 6.139 -2.967 1.00 91.25 80 LEU A C 1
ATOM 660 O O . LEU A 1 80 ? 2.514 5.432 -3.183 1.00 91.25 80 LEU A O 1
ATOM 664 N N . PHE A 1 81 ? 1.173 7.088 -3.824 1.00 89.38 81 PHE A N 1
ATOM 665 C CA . PHE A 1 81 ? 1.815 7.284 -5.123 1.00 89.38 81 PHE A CA 1
ATOM 666 C C . PHE A 1 81 ? 3.062 8.166 -4.967 1.00 89.38 81 PHE A C 1
ATOM 668 O O . PHE A 1 81 ? 2.965 9.330 -4.581 1.00 89.38 81 PHE A O 1
ATOM 675 N N . LEU A 1 82 ? 4.246 7.605 -5.239 1.00 78.88 82 LEU A N 1
ATOM 676 C CA . LEU A 1 82 ? 5.515 8.333 -5.162 1.00 78.88 82 LEU A CA 1
ATOM 677 C C . LEU A 1 82 ? 5.702 9.240 -6.379 1.00 78.88 82 LEU A C 1
ATOM 679 O O . LEU A 1 82 ? 5.605 8.788 -7.512 1.00 78.88 82 LEU A O 1
ATOM 683 N N . THR A 1 83 ? 6.034 10.510 -6.139 1.00 67.56 83 THR A N 1
ATOM 684 C CA . THR A 1 83 ? 6.320 11.484 -7.207 1.00 67.56 83 THR A CA 1
ATOM 685 C C . THR A 1 83 ? 7.759 11.435 -7.717 1.00 67.56 83 THR A C 1
ATOM 687 O O . THR A 1 83 ? 8.060 12.074 -8.717 1.00 67.56 83 THR A O 1
ATOM 690 N N . ASN A 1 84 ? 8.652 10.730 -7.014 1.00 69.75 84 ASN A N 1
ATOM 691 C CA . ASN A 1 84 ? 10.091 10.704 -7.305 1.00 69.75 84 ASN A CA 1
ATOM 692 C C . ASN A 1 84 ? 10.571 9.351 -7.863 1.00 69.75 84 ASN A C 1
ATOM 694 O O . ASN A 1 84 ? 11.774 9.112 -7.897 1.00 69.75 84 ASN A O 1
ATOM 698 N N . SER A 1 85 ? 9.656 8.452 -8.233 1.00 81.69 85 SER A N 1
ATOM 699 C CA . SER A 1 85 ? 9.997 7.240 -8.985 1.00 81.69 85 SER A CA 1
ATOM 700 C C . SER A 1 85 ? 10.036 7.548 -10.479 1.00 81.69 85 SER A C 1
ATOM 702 O O . SER A 1 85 ? 9.226 8.350 -10.944 1.00 81.69 85 SER A O 1
ATOM 704 N N . ASP A 1 86 ? 10.927 6.882 -11.210 1.00 84.19 86 ASP A N 1
ATOM 705 C CA . ASP A 1 86 ? 10.971 6.958 -12.673 1.00 84.19 86 ASP A CA 1
ATOM 706 C C . ASP A 1 86 ? 9.739 6.266 -13.264 1.00 84.19 86 ASP A C 1
ATOM 708 O O . ASP A 1 86 ? 9.036 6.847 -14.085 1.00 84.19 86 ASP A O 1
ATOM 712 N N . ASP A 1 87 ? 9.422 5.072 -12.751 1.00 88.44 87 ASP A N 1
ATOM 713 C CA . ASP A 1 87 ? 8.239 4.304 -13.132 1.00 88.44 87 ASP A CA 1
ATOM 714 C C . ASP A 1 87 ? 7.545 3.665 -11.928 1.00 88.44 87 ASP A C 1
ATOM 716 O O . ASP A 1 87 ? 8.122 3.505 -10.848 1.00 88.44 87 ASP A O 1
ATOM 720 N N . MET A 1 88 ? 6.290 3.258 -12.113 1.00 91.00 88 MET A N 1
ATOM 721 C CA . MET A 1 88 ? 5.503 2.587 -11.094 1.00 91.00 88 MET A CA 1
ATOM 722 C C . MET A 1 88 ? 4.532 1.556 -11.677 1.00 91.00 88 MET A C 1
ATOM 724 O O . MET A 1 88 ? 3.829 1.804 -12.654 1.00 91.00 88 MET A O 1
ATOM 728 N N . GLU A 1 89 ? 4.397 0.433 -10.978 1.00 93.38 89 GLU A N 1
ATOM 729 C CA . GLU A 1 89 ? 3.349 -0.559 -11.199 1.00 93.38 89 GLU A CA 1
ATOM 730 C C . GLU A 1 89 ? 2.451 -0.681 -9.966 1.00 93.38 89 GLU A C 1
ATOM 732 O O . GLU A 1 89 ? 2.925 -0.673 -8.829 1.00 93.38 89 GLU A O 1
ATOM 737 N N . VAL A 1 90 ? 1.150 -0.894 -10.176 1.00 94.81 90 VAL A N 1
ATOM 738 C CA . VAL A 1 90 ? 0.242 -1.368 -9.122 1.00 94.81 90 VAL A CA 1
ATOM 739 C C . VAL A 1 90 ? -0.543 -2.560 -9.641 1.00 94.81 90 VAL A C 1
ATOM 741 O O . VAL A 1 90 ? -1.135 -2.512 -10.720 1.00 94.81 90 VAL A O 1
ATOM 744 N N . PHE A 1 91 ? -0.581 -3.650 -8.877 1.00 95.06 91 PHE A N 1
ATOM 745 C CA . PHE A 1 91 ? -1.284 -4.866 -9.282 1.00 95.06 91 PHE A CA 1
ATOM 746 C C . PHE A 1 91 ? -1.835 -5.664 -8.102 1.00 95.06 91 PHE A C 1
ATOM 748 O O . PHE A 1 91 ? -1.379 -5.554 -6.964 1.00 95.06 91 PHE A O 1
ATOM 755 N N . VAL A 1 92 ? -2.802 -6.532 -8.404 1.00 94.50 92 VAL A N 1
ATOM 756 C CA . VAL A 1 92 ? -3.279 -7.573 -7.490 1.00 94.50 92 VAL A CA 1
ATOM 757 C C . VAL A 1 92 ? -2.627 -8.902 -7.859 1.00 94.50 92 VAL A C 1
ATOM 759 O O . VAL A 1 92 ? -2.716 -9.352 -9.009 1.00 94.50 92 VAL A O 1
ATOM 762 N N . ASP A 1 93 ? -1.956 -9.522 -6.890 1.00 92.94 93 ASP A N 1
ATOM 763 C CA . ASP A 1 93 ? -1.284 -10.808 -7.079 1.00 92.94 93 ASP A CA 1
ATOM 764 C C . ASP A 1 93 ? -2.236 -12.012 -6.943 1.00 92.94 93 ASP A C 1
ATOM 766 O O . ASP A 1 93 ? -3.439 -11.894 -6.689 1.00 92.94 93 ASP A O 1
ATOM 770 N N . GLU A 1 94 ? -1.683 -13.212 -7.107 1.00 88.94 94 GLU A N 1
ATOM 771 C CA . GLU A 1 94 ? -2.421 -14.473 -6.982 1.00 88.94 94 GLU A CA 1
ATOM 772 C C . GLU A 1 94 ? -2.953 -14.753 -5.567 1.00 88.94 94 GLU A C 1
ATOM 774 O O . GLU A 1 94 ? -3.969 -15.433 -5.408 1.00 88.94 94 GLU A O 1
ATOM 779 N N . ASN A 1 95 ? -2.313 -14.177 -4.550 1.00 88.06 95 ASN A N 1
ATOM 780 C CA . ASN A 1 95 ? -2.719 -14.252 -3.151 1.00 88.06 95 ASN A CA 1
ATOM 781 C C . ASN A 1 95 ? -3.724 -13.150 -2.782 1.00 88.06 95 ASN A C 1
ATOM 783 O O . ASN A 1 95 ? -4.112 -13.037 -1.618 1.00 88.06 95 ASN A O 1
ATOM 787 N N . ARG A 1 96 ? -4.194 -12.378 -3.774 1.00 87.81 96 ARG A N 1
ATOM 788 C CA . ARG A 1 96 ? -5.116 -11.244 -3.623 1.00 87.81 96 ARG A CA 1
ATOM 789 C C . ARG A 1 96 ? -4.540 -10.109 -2.779 1.00 87.81 96 ARG A C 1
ATOM 791 O O . ARG A 1 96 ? -5.297 -9.378 -2.139 1.00 87.81 96 ARG A O 1
ATOM 798 N N . LYS A 1 97 ? -3.219 -9.963 -2.785 1.00 91.94 97 LYS A N 1
ATOM 799 C CA . LYS A 1 97 ? -2.508 -8.840 -2.182 1.00 91.94 97 LYS A CA 1
ATOM 800 C C . LYS A 1 97 ? -2.373 -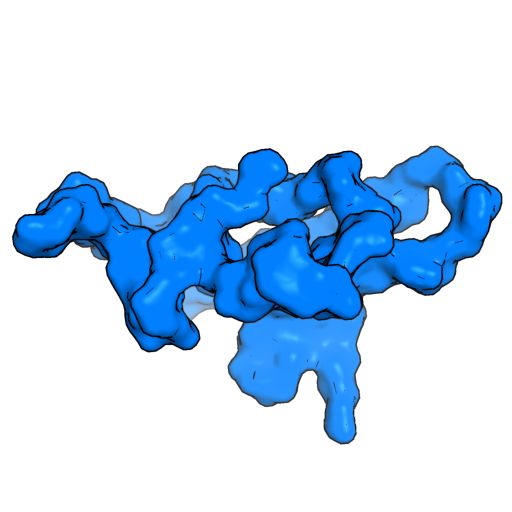7.720 -3.201 1.00 91.94 97 LYS A C 1
ATOM 802 O O . LYS A 1 97 ? -2.180 -7.978 -4.390 1.00 91.94 97 LYS A O 1
ATOM 807 N N . ILE A 1 98 ? -2.488 -6.487 -2.725 1.00 95.44 98 ILE A N 1
ATOM 808 C CA . ILE A 1 98 ? -2.276 -5.286 -3.531 1.00 95.44 98 ILE A CA 1
ATOM 809 C C . ILE A 1 98 ? -0.809 -4.906 -3.383 1.00 95.44 98 ILE A C 1
ATOM 811 O O . ILE A 1 98 ? -0.332 -4.729 -2.264 1.00 95.44 98 ILE A O 1
ATOM 815 N N . ASN A 1 99 ? -0.113 -4.795 -4.507 1.00 95.62 99 ASN A N 1
ATOM 816 C CA . ASN A 1 99 ? 1.313 -4.519 -4.551 1.00 95.62 99 ASN A CA 1
ATOM 817 C C . ASN A 1 99 ? 1.573 -3.249 -5.351 1.00 95.62 99 ASN A C 1
ATOM 819 O O . ASN A 1 99 ? 0.932 -3.031 -6.378 1.00 95.62 99 ASN A O 1
ATOM 823 N N . PHE A 1 100 ? 2.529 -2.464 -4.876 1.00 94.94 100 PHE A N 1
ATOM 824 C CA . PHE A 1 100 ? 3.127 -1.329 -5.557 1.00 94.94 100 PHE A CA 1
ATOM 825 C C . PHE A 1 100 ? 4.574 -1.688 -5.883 1.00 94.94 100 PHE A C 1
ATOM 827 O O . PHE A 1 100 ? 5.281 -2.229 -5.034 1.00 94.94 100 PHE A O 1
ATOM 834 N N . VAL A 1 101 ? 5.023 -1.381 -7.090 1.00 94.06 101 VAL A N 1
ATOM 835 C CA . VAL A 1 101 ? 6.436 -1.449 -7.460 1.00 94.06 101 VAL A CA 1
ATOM 836 C C . VAL A 1 101 ? 6.838 -0.068 -7.917 1.00 94.06 101 VAL A C 1
ATOM 838 O O . VAL A 1 101 ? 6.167 0.509 -8.760 1.00 94.06 101 VAL A O 1
ATOM 841 N N . TYR A 1 102 ? 7.900 0.465 -7.332 1.00 92.06 102 TYR A N 1
ATOM 842 C CA . TYR A 1 102 ? 8.469 1.747 -7.722 1.00 92.06 102 TYR A CA 1
ATOM 843 C C . TYR A 1 102 ? 9.832 1.480 -8.326 1.00 92.06 102 TYR A C 1
ATOM 845 O O . TYR A 1 102 ? 10.674 0.863 -7.671 1.00 92.06 102 TYR A O 1
ATOM 853 N N . HIS A 1 103 ? 10.043 1.930 -9.549 1.00 89.50 103 HIS A N 1
ATOM 854 C CA . HIS A 1 103 ? 11.322 1.840 -10.225 1.00 89.50 103 HIS A CA 1
ATOM 855 C C . HIS A 1 103 ? 12.029 3.185 -10.128 1.00 89.50 103 HIS A C 1
ATOM 857 O O . HIS A 1 103 ? 11.419 4.245 -10.271 1.00 89.50 103 HIS A O 1
ATOM 863 N N . ASP A 1 104 ? 13.323 3.125 -9.869 1.00 85.56 104 ASP A N 1
ATOM 864 C CA . ASP A 1 104 ? 14.226 4.250 -10.032 1.00 85.56 104 ASP A CA 1
ATOM 865 C C . ASP A 1 104 ? 15.425 3.803 -10.866 1.00 85.56 104 ASP A C 1
ATOM 867 O O . ASP A 1 104 ? 15.602 2.616 -11.158 1.00 85.56 104 ASP A O 1
ATOM 871 N N . HIS A 1 105 ? 16.268 4.767 -11.212 1.00 83.12 105 HIS A N 1
ATOM 872 C CA . HIS A 1 105 ? 17.492 4.564 -11.971 1.00 83.12 105 HIS A CA 1
ATOM 873 C C . HIS A 1 105 ? 18.362 3.397 -11.460 1.00 83.12 105 HIS A C 1
ATOM 875 O O . HIS A 1 105 ? 19.065 2.754 -12.244 1.00 83.12 105 HIS A O 1
ATOM 881 N N . ASP A 1 106 ? 18.329 3.103 -10.157 1.00 81.81 106 ASP A N 1
ATOM 882 C CA . ASP A 1 106 ? 19.239 2.167 -9.504 1.00 81.81 106 ASP A CA 1
ATOM 883 C C . ASP A 1 106 ? 18.597 0.822 -9.136 1.00 81.81 106 ASP A C 1
ATOM 885 O O . ASP A 1 106 ? 19.305 -0.112 -8.727 1.00 81.81 106 ASP A O 1
ATOM 889 N N . GLY A 1 107 ? 17.278 0.684 -9.241 1.00 87.19 107 GLY A N 1
ATOM 890 C CA . GLY A 1 107 ? 16.596 -0.523 -8.809 1.00 87.19 107 GLY A CA 1
ATOM 891 C C . GLY A 1 107 ? 15.086 -0.398 -8.712 1.00 87.19 107 GLY A C 1
ATOM 892 O O . GLY A 1 107 ? 14.425 0.362 -9.413 1.00 87.19 107 GLY A O 1
ATOM 893 N N . SER A 1 108 ? 14.506 -1.253 -7.879 1.00 90.75 108 SER A N 1
ATOM 894 C CA . SER A 1 108 ? 13.062 -1.319 -7.697 1.00 90.75 108 SER A CA 1
ATOM 895 C C . SER A 1 108 ? 12.710 -1.605 -6.250 1.00 90.75 108 SER A C 1
ATOM 897 O O . SER A 1 108 ? 13.325 -2.450 -5.597 1.00 90.75 108 SER A O 1
ATOM 899 N N . THR A 1 109 ? 11.696 -0.909 -5.761 1.00 90.81 109 THR A N 1
ATOM 900 C CA . THR A 1 109 ? 11.118 -1.093 -4.435 1.00 90.81 109 THR A CA 1
ATOM 901 C C . THR A 1 109 ? 9.785 -1.805 -4.595 1.00 90.81 109 THR A C 1
ATOM 903 O O . THR A 1 109 ? 8.849 -1.247 -5.162 1.00 90.81 109 THR A O 1
ATOM 906 N N . TYR A 1 110 ? 9.698 -3.031 -4.090 1.00 92.25 110 TYR A N 1
ATOM 907 C CA . TYR A 1 110 ? 8.498 -3.861 -4.110 1.00 92.25 110 TYR A CA 1
ATOM 908 C C . TYR A 1 110 ? 7.784 -3.704 -2.779 1.00 92.25 110 TYR A C 1
ATOM 910 O O . TYR A 1 110 ? 8.371 -3.999 -1.744 1.00 92.25 110 TYR A O 1
ATOM 918 N N . ALA A 1 111 ? 6.539 -3.243 -2.794 1.00 92.94 111 ALA A N 1
ATOM 919 C CA . ALA A 1 111 ? 5.787 -2.920 -1.594 1.00 92.94 111 ALA A CA 1
ATOM 920 C C . ALA A 1 111 ? 4.406 -3.586 -1.576 1.00 92.94 111 ALA A C 1
ATOM 922 O O . ALA A 1 111 ? 3.621 -3.432 -2.508 1.00 92.94 111 ALA A O 1
ATOM 923 N N . GLU A 1 112 ? 4.068 -4.267 -0.485 1.00 94.06 112 GLU A N 1
ATOM 924 C CA . GLU A 1 112 ? 2.726 -4.791 -0.232 1.00 94.06 112 GLU A CA 1
ATOM 925 C C . GLU A 1 112 ? 1.905 -3.781 0.583 1.00 94.06 112 GLU A C 1
ATOM 927 O O . GLU A 1 112 ? 2.346 -3.303 1.631 1.00 94.06 112 GLU A O 1
ATOM 932 N N . LEU A 1 113 ? 0.678 -3.497 0.137 1.00 94.69 113 LEU A N 1
ATOM 933 C CA . LEU A 1 113 ? -0.274 -2.660 0.863 1.00 94.69 113 LEU A CA 1
ATOM 934 C C . LEU A 1 113 ? -1.021 -3.465 1.935 1.00 94.69 113 LEU A C 1
ATOM 936 O O . LEU A 1 113 ? -1.731 -4.431 1.646 1.00 94.69 113 LEU A O 1
ATOM 940 N N . LYS A 1 114 ? -0.955 -2.982 3.174 1.00 92.69 114 LYS A N 1
ATOM 941 C CA . LYS A 1 114 ? -1.767 -3.419 4.310 1.00 92.69 114 LYS A CA 1
ATOM 942 C C . LYS A 1 114 ? -2.689 -2.281 4.747 1.00 92.69 114 LYS A C 1
ATOM 944 O O . LYS A 1 114 ? -2.288 -1.121 4.836 1.00 92.69 114 LYS A O 1
ATOM 949 N N . LEU A 1 115 ? -3.936 -2.617 5.061 1.00 93.06 115 LEU A N 1
ATOM 950 C CA . LEU A 1 115 ? -4.886 -1.669 5.643 1.00 93.06 115 LEU A CA 1
ATOM 951 C C . LEU A 1 115 ? -4.686 -1.618 7.157 1.00 93.06 115 LEU A C 1
ATOM 953 O O . LEU A 1 115 ? -4.591 -2.672 7.788 1.00 93.06 115 LEU A O 1
ATOM 957 N N . LEU A 1 116 ? -4.679 -0.419 7.742 1.00 90.50 116 LEU A N 1
ATOM 958 C CA . LEU A 1 116 ? -4.586 -0.232 9.187 1.00 90.50 116 LEU A CA 1
ATOM 959 C C . LEU A 1 116 ? -5.912 0.302 9.746 1.00 90.50 116 LEU A C 1
ATOM 961 O O . LEU A 1 116 ? -6.216 1.494 9.625 1.00 90.50 116 LEU A O 1
ATOM 965 N N . PRO A 1 117 ? -6.719 -0.573 10.370 1.00 90.69 117 PRO A N 1
ATOM 966 C CA . PRO A 1 117 ? -7.890 -0.148 11.112 1.00 90.69 117 PRO A CA 1
ATOM 967 C C . PRO A 1 117 ? -7.536 0.686 12.343 1.00 90.69 117 PRO A C 1
ATOM 969 O O . PRO A 1 117 ? -6.488 0.475 12.951 1.00 90.69 117 PRO A O 1
ATOM 972 N N . GLU A 1 118 ? -8.456 1.541 12.781 1.00 87.00 118 GLU A N 1
ATOM 973 C CA . GLU A 1 118 ? -8.320 2.378 13.987 1.00 87.00 118 GLU A CA 1
ATOM 974 C C . GLU A 1 118 ? -7.851 1.570 15.206 1.00 87.00 118 GLU A C 1
ATOM 976 O O . GLU A 1 118 ? -6.840 1.893 15.819 1.00 87.00 118 GLU A O 1
ATOM 981 N N . SER A 1 119 ? -8.476 0.415 15.456 1.00 82.75 119 SER A N 1
ATOM 982 C CA . SER A 1 119 ? -8.109 -0.477 16.567 1.00 82.75 119 SER A CA 1
ATOM 983 C C . SER A 1 119 ? -6.684 -1.049 16.505 1.00 82.75 119 SER A C 1
ATOM 985 O O . SER A 1 119 ? -6.189 -1.571 17.504 1.00 82.75 119 SER A O 1
ATOM 987 N N . VAL A 1 120 ? -6.053 -1.051 15.324 1.00 82.00 120 VAL A N 1
ATOM 988 C CA . VAL A 1 120 ? -4.655 -1.475 15.146 1.00 82.00 120 VAL A CA 1
ATOM 989 C C . VAL A 1 120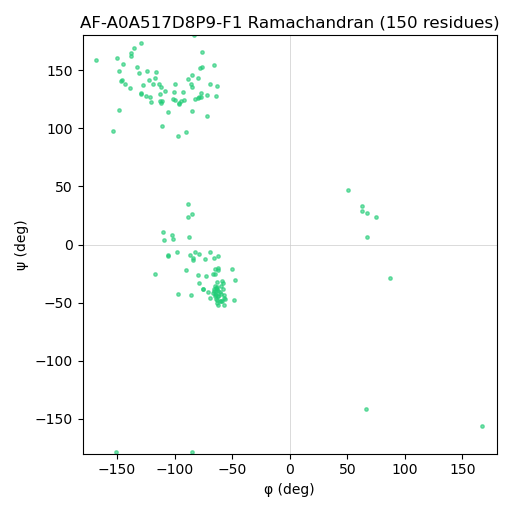 ? -3.731 -0.299 15.422 1.00 82.00 120 VAL A C 1
ATOM 991 O O . VAL A 1 120 ? -2.756 -0.471 16.144 1.00 82.00 120 VAL A O 1
ATOM 994 N N . VAL A 1 121 ? -4.066 0.891 14.919 1.00 78.81 121 VAL A N 1
ATOM 995 C CA . VAL A 1 121 ? -3.291 2.117 15.162 1.00 78.81 121 VAL A CA 1
ATOM 996 C C . VAL A 1 121 ? -3.264 2.472 16.648 1.00 78.81 121 VAL A C 1
ATOM 998 O O . VAL A 1 121 ? -2.194 2.701 17.196 1.00 78.81 121 VAL A O 1
ATOM 1001 N N . GLU A 1 122 ? -4.403 2.388 17.340 1.00 77.00 122 GLU A N 1
ATOM 1002 C CA . GLU A 1 122 ? -4.476 2.608 18.793 1.00 77.00 122 GLU A CA 1
ATOM 1003 C C . GLU A 1 122 ? -3.564 1.660 19.584 1.00 77.00 122 GLU A C 1
ATOM 1005 O O . GLU A 1 122 ? -3.027 2.027 20.627 1.00 77.00 122 GLU A O 1
ATOM 1010 N N . LYS A 1 123 ? -3.386 0.427 19.093 1.00 71.44 123 LYS A N 1
ATOM 1011 C CA . LYS A 1 123 ? -2.466 -0.550 19.687 1.00 71.44 123 LYS A CA 1
ATOM 1012 C C . LYS A 1 123 ? -1.016 -0.277 19.304 1.00 71.44 123 LYS A C 1
ATOM 1014 O O . LYS A 1 123 ? -0.141 -0.547 20.116 1.00 71.44 123 LYS A O 1
ATOM 1019 N N . ALA A 1 124 ? -0.769 0.235 18.100 1.00 67.81 124 ALA A N 1
ATOM 1020 C CA . ALA A 1 124 ? 0.560 0.610 17.632 1.00 67.81 124 ALA A CA 1
ATOM 1021 C C . ALA A 1 124 ? 1.142 1.763 18.457 1.00 67.81 124 ALA A C 1
ATOM 1023 O O . ALA A 1 124 ? 2.278 1.669 18.906 1.00 67.81 124 ALA A O 1
ATOM 1024 N N . ASP A 1 125 ? 0.338 2.793 18.733 1.00 60.56 125 ASP A N 1
ATOM 1025 C CA . ASP A 1 125 ? 0.767 3.997 19.461 1.00 60.56 125 ASP A CA 1
ATOM 1026 C C . ASP A 1 125 ? 1.225 3.707 20.905 1.00 60.56 125 ASP A C 1
ATOM 1028 O O . ASP A 1 125 ? 1.982 4.476 21.502 1.00 60.56 125 ASP A O 1
ATOM 1032 N N . ILE A 1 126 ? 0.780 2.584 21.472 1.00 56.88 126 ILE A N 1
ATOM 1033 C CA . ILE A 1 126 ? 1.114 2.147 22.834 1.00 56.88 126 ILE A CA 1
ATOM 1034 C C . ILE A 1 126 ? 2.115 0.985 22.874 1.00 56.88 126 ILE A C 1
ATOM 1036 O O . ILE A 1 126 ? 2.577 0.625 23.959 1.00 56.88 126 ILE A O 1
ATOM 1040 N N . ALA A 1 127 ? 2.436 0.377 21.730 1.00 59.94 127 ALA A N 1
ATOM 1041 C CA . ALA A 1 127 ? 3.286 -0.802 21.643 1.00 59.94 127 ALA A CA 1
ATOM 1042 C C . ALA A 1 127 ? 4.725 -0.400 21.308 1.00 59.94 127 ALA A C 1
ATOM 1044 O O . ALA A 1 127 ? 5.099 -0.286 20.144 1.00 59.94 127 ALA A O 1
ATOM 1045 N N . TRP A 1 128 ? 5.523 -0.233 22.359 1.00 63.97 128 TRP A N 1
ATOM 1046 C CA . TRP A 1 128 ? 6.977 -0.128 22.279 1.00 63.97 128 TRP A CA 1
ATOM 1047 C C . TRP A 1 128 ? 7.582 -1.413 22.832 1.00 63.97 128 TRP A C 1
ATOM 1049 O O . TRP A 1 128 ? 7.169 -1.874 23.902 1.00 63.97 128 TRP A O 1
ATOM 1059 N N . ASP A 1 129 ? 8.528 -2.006 22.112 1.00 65.38 129 ASP A N 1
ATOM 1060 C CA . ASP A 1 129 ? 9.268 -3.158 22.621 1.00 65.38 129 ASP A CA 1
ATOM 1061 C C . ASP A 1 129 ? 10.466 -2.735 23.494 1.00 65.38 129 ASP A C 1
ATOM 1063 O O . ASP A 1 129 ? 10.728 -1.556 23.746 1.00 65.38 129 ASP A O 1
ATOM 1067 N N . GLU A 1 130 ? 11.217 -3.721 23.980 1.00 64.75 130 GLU A N 1
ATOM 1068 C CA . GLU A 1 130 ? 12.426 -3.520 24.788 1.00 64.75 130 GLU A CA 1
ATOM 1069 C C . GLU A 1 130 ? 13.585 -2.838 24.033 1.00 64.75 130 GLU A C 1
ATOM 1071 O O . GLU A 1 130 ? 14.554 -2.403 24.660 1.00 64.75 130 GLU A O 1
ATOM 1076 N N . ARG A 1 131 ? 13.479 -2.709 22.704 1.00 58.75 131 ARG A N 1
ATOM 1077 C CA . ARG A 1 131 ? 14.419 -1.996 21.829 1.00 58.75 131 ARG A CA 1
ATOM 1078 C C . ARG A 1 131 ? 13.950 -0.576 21.508 1.00 58.75 131 ARG A C 1
ATOM 1080 O O . ARG A 1 131 ? 14.720 0.192 20.935 1.00 58.75 131 ARG A O 1
ATOM 1087 N N . GLY A 1 132 ? 12.738 -0.208 21.930 1.00 65.00 132 GLY A N 1
ATOM 1088 C CA . GLY A 1 132 ? 12.114 1.070 21.609 1.00 65.00 132 GLY A CA 1
ATOM 1089 C C . GLY A 1 132 ? 11.595 1.132 20.173 1.00 65.00 132 GLY A C 1
ATOM 1090 O O . GLY A 1 132 ? 11.476 2.232 19.641 1.00 65.00 132 GLY A O 1
ATOM 1091 N N . GLU A 1 133 ? 11.308 -0.015 19.554 1.00 67.44 133 GLU A N 1
ATOM 1092 C CA . GLU A 1 133 ? 10.723 -0.097 18.217 1.00 67.44 133 GLU A CA 1
ATOM 1093 C C . GLU A 1 133 ? 9.194 -0.006 18.284 1.00 67.44 133 GLU A C 1
ATOM 1095 O O . GLU A 1 133 ? 8.559 -0.634 19.142 1.00 67.44 133 GLU A O 1
ATOM 1100 N N . ASP A 1 134 ? 8.596 0.753 17.364 1.00 68.31 134 ASP A N 1
ATOM 1101 C CA . ASP A 1 134 ? 7.138 0.832 17.227 1.00 68.31 134 ASP A CA 1
ATOM 1102 C C . ASP A 1 134 ? 6.560 -0.426 16.544 1.00 68.31 134 ASP A C 1
ATOM 1104 O O . ASP A 1 134 ? 7.277 -1.232 15.943 1.00 68.31 134 ASP A O 1
ATOM 1108 N N . LEU A 1 135 ? 5.240 -0.625 16.622 1.00 69.62 135 LEU A N 1
ATOM 1109 C CA . LEU A 1 135 ? 4.588 -1.802 16.032 1.00 69.62 135 LEU A CA 1
ATOM 1110 C C . LEU A 1 135 ? 4.824 -1.930 14.516 1.00 69.62 135 LEU A C 1
ATOM 1112 O O . LEU A 1 135 ? 4.864 -3.044 13.998 1.00 69.62 135 LEU A O 1
ATOM 1116 N N . TYR A 1 136 ? 4.970 -0.825 13.788 1.00 71.88 136 TYR A N 1
ATOM 1117 C CA . TYR A 1 136 ? 5.170 -0.859 12.340 1.00 71.88 136 TYR A CA 1
ATOM 1118 C C . TYR A 1 136 ? 6.593 -1.284 11.982 1.00 71.88 136 TYR A C 1
ATOM 1120 O O . TYR A 1 136 ? 6.770 -2.087 11.064 1.00 71.88 136 TYR A O 1
ATOM 1128 N N . GLN A 1 137 ? 7.584 -0.832 12.756 1.00 65.69 137 GLN A N 1
ATOM 1129 C CA . GLN A 1 137 ? 8.952 -1.345 12.707 1.00 65.69 137 GLN A CA 1
ATOM 1130 C C . GLN A 1 137 ? 8.935 -2.841 12.972 1.00 65.69 137 GLN A C 1
ATOM 1132 O O . GLN A 1 137 ? 9.394 -3.613 12.133 1.00 65.69 137 GLN A O 1
ATOM 1137 N N . GLN A 1 138 ? 8.300 -3.271 14.062 1.00 66.56 138 GLN A N 1
ATOM 1138 C CA . GLN A 1 138 ? 8.184 -4.689 14.398 1.00 66.56 138 GLN A CA 1
ATOM 1139 C C . GLN A 1 138 ? 7.503 -5.496 13.282 1.00 66.56 138 GLN A C 1
ATOM 1141 O O . GLN A 1 138 ? 7.935 -6.606 12.991 1.00 66.56 138 GLN A O 1
ATOM 1146 N N . MET A 1 139 ? 6.479 -4.961 12.609 1.00 66.81 139 MET A N 1
ATOM 1147 C CA . MET A 1 139 ? 5.834 -5.621 11.465 1.00 66.81 139 MET A CA 1
ATOM 1148 C C . MET A 1 139 ? 6.766 -5.732 10.251 1.00 66.81 139 MET A C 1
ATOM 1150 O O . MET A 1 139 ? 6.823 -6.796 9.637 1.00 66.81 139 MET A O 1
ATOM 1154 N N . ALA A 1 140 ? 7.542 -4.689 9.943 1.00 62.47 140 ALA A N 1
ATOM 1155 C CA . ALA A 1 140 ? 8.578 -4.740 8.910 1.00 62.47 140 ALA A CA 1
ATOM 1156 C C . ALA A 1 140 ? 9.692 -5.751 9.258 1.00 62.47 140 ALA A C 1
ATOM 1158 O O . ALA A 1 140 ? 10.172 -6.472 8.382 1.00 62.47 140 ALA A O 1
ATOM 1159 N N . HIS A 1 141 ? 10.042 -5.861 10.547 1.00 59.47 141 HIS A N 1
ATOM 1160 C CA . HIS A 1 141 ? 10.976 -6.855 11.085 1.00 59.47 141 HIS A CA 1
ATOM 1161 C C . HIS A 1 141 ? 10.396 -8.289 11.132 1.00 59.47 141 HIS A C 1
ATOM 1163 O O . HIS A 1 141 ? 11.119 -9.284 11.115 1.00 59.47 141 HIS A O 1
ATOM 1169 N N . CYS A 1 142 ? 9.075 -8.436 11.234 1.00 51.69 142 CYS A N 1
ATOM 1170 C CA . CYS A 1 142 ? 8.420 -9.745 11.255 1.00 51.69 142 CYS A CA 1
ATOM 1171 C C . CYS A 1 142 ? 8.272 -10.330 9.846 1.00 51.69 142 CYS A C 1
ATOM 1173 O O . CYS A 1 142 ? 8.242 -11.552 9.703 1.00 51.69 142 CYS A O 1
ATOM 1175 N N . GLU A 1 143 ? 8.214 -9.484 8.812 1.00 51.88 143 GLU A N 1
ATOM 1176 C CA . GLU A 1 143 ? 8.317 -9.926 7.418 1.00 51.88 143 GLU A CA 1
ATOM 1177 C C . GLU A 1 143 ? 9.788 -10.012 6.928 1.00 51.88 143 GLU A C 1
ATOM 1179 O O . GLU A 1 143 ? 10.026 -10.623 5.889 1.00 51.88 143 GLU A O 1
ATOM 1184 N N . SER A 1 144 ? 10.793 -9.524 7.690 1.00 42.78 144 SER A N 1
ATOM 1185 C CA . SER A 1 144 ? 12.238 -9.703 7.393 1.00 42.78 144 SER A CA 1
ATOM 1186 C C . SER A 1 144 ? 13.204 -9.316 8.539 1.00 42.78 144 SER A C 1
ATOM 1188 O O . SER A 1 144 ? 12.904 -8.476 9.364 1.00 42.78 144 SER A O 1
ATOM 1190 N N . VAL A 1 145 ? 14.442 -9.822 8.564 1.00 40.50 145 VAL A N 1
ATOM 1191 C CA . VAL A 1 145 ? 15.397 -9.688 9.698 1.00 40.50 145 VAL A CA 1
ATOM 1192 C C . VAL A 1 145 ? 15.823 -8.235 10.060 1.00 40.50 145 VAL A C 1
ATOM 1194 O O . VAL A 1 145 ? 16.413 -8.027 11.122 1.00 40.50 145 VAL A O 1
ATOM 1197 N N . SER A 1 146 ? 15.505 -7.206 9.261 1.00 42.91 146 SER A N 1
ATOM 1198 C CA . SER A 1 146 ? 15.869 -5.803 9.544 1.00 42.91 146 SER A CA 1
ATOM 1199 C C . SER A 1 146 ? 14.906 -4.783 8.905 1.00 42.91 146 SER A C 1
ATOM 1201 O O . SER A 1 146 ? 15.067 -4.435 7.739 1.00 42.91 146 SER A O 1
ATOM 1203 N N . GLY A 1 147 ? 13.931 -4.275 9.661 1.00 43.38 147 GLY A N 1
ATOM 1204 C CA . GLY A 1 147 ? 13.087 -3.138 9.305 1.00 43.38 147 GLY A CA 1
ATOM 1205 C C . GLY A 1 147 ? 13.819 -1.803 9.472 1.00 43.38 147 GLY A C 1
ATOM 1206 O O . GLY A 1 147 ? 14.400 -1.493 10.508 1.00 43.38 147 GLY A O 1
ATOM 1207 N N . THR A 1 148 ? 13.832 -0.979 8.433 1.00 49.62 148 THR A N 1
ATOM 1208 C CA . THR A 1 148 ? 14.293 0.417 8.481 1.00 49.62 148 THR A CA 1
ATOM 1209 C C . THR A 1 148 ? 13.444 1.232 7.506 1.00 49.62 148 THR A C 1
ATOM 1211 O O . THR A 1 148 ? 13.068 0.740 6.455 1.00 49.62 148 THR A O 1
ATOM 1214 N N . ASN A 1 149 ? 13.071 2.470 7.831 1.00 44.84 149 ASN A N 1
ATOM 1215 C CA . ASN A 1 149 ? 12.253 3.295 6.934 1.00 44.84 149 ASN A CA 1
ATOM 1216 C C . ASN A 1 149 ? 13.094 3.761 5.723 1.00 44.84 149 ASN A C 1
ATOM 1218 O O . ASN A 1 149 ? 14.020 4.551 5.896 1.00 44.84 149 ASN A O 1
ATOM 1222 N N . TYR A 1 150 ? 12.797 3.247 4.522 1.00 49.56 150 TYR A N 1
ATOM 1223 C CA . TYR A 1 150 ? 13.556 3.511 3.284 1.00 49.56 150 TYR A CA 1
ATOM 1224 C C . TYR A 1 150 ? 12.818 4.386 2.267 1.00 49.56 150 TYR A C 1
ATOM 1226 O O . TYR A 1 150 ? 13.329 4.612 1.176 1.00 49.56 150 TYR A O 1
ATOM 1234 N N . PHE A 1 151 ? 11.633 4.890 2.602 1.00 44.38 151 PHE A N 1
ATOM 1235 C CA . PHE A 1 151 ? 10.835 5.713 1.691 1.00 44.38 151 PHE A CA 1
ATOM 1236 C C . PHE A 1 151 ? 11.173 7.214 1.781 1.00 44.38 151 PHE A C 1
ATOM 1238 O O . PHE A 1 151 ? 10.274 8.050 1.701 1.00 44.38 151 PHE A O 1
ATOM 1245 N N . ALA A 1 152 ? 12.448 7.544 2.010 1.00 36.69 152 ALA A N 1
ATOM 1246 C CA . ALA A 1 152 ? 12.929 8.924 2.108 1.00 36.69 152 ALA A CA 1
ATOM 1247 C C . ALA A 1 152 ? 13.163 9.552 0.729 1.00 36.69 152 ALA A C 1
ATOM 1249 O O . ALA A 1 152 ? 13.724 8.852 -0.142 1.00 36.69 152 ALA A O 1
#

Foldseek 3Di:
DDWAWQDKCVPPDPVDDPVVVVVSLVSVLVVVVVVQVVVCVVVVFHFQKKKKWKAWDFPPPPPPQHRHIEMDIGRGPSVVDDPPAPIKIWTQDPVRWIWIWGHHPTTIMIITMDTATPVNVVVQVVDADPVRDTVSQVVSCVVHVGYDHPPD

pLDDT: mean 80.5, std 15.25, ran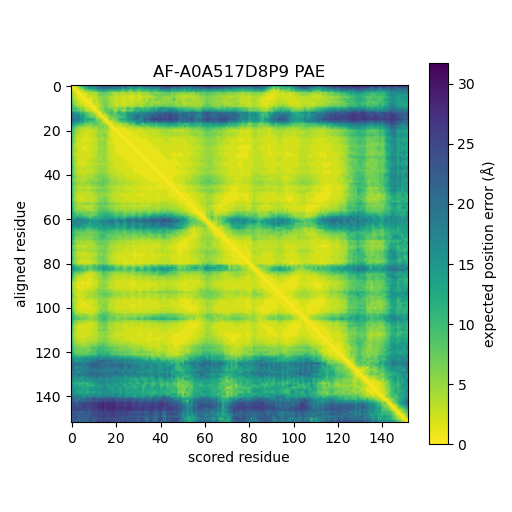ge [36.69, 96.94]

Sequence (152 aa):
MQKMKLIDTTDFFDDYNGDEYEFAKEDVLSFLGDFVHRYEKRYHTKVVNFLLLAERASCYGWISGNGAHGYRVEKSLSDLFLTNSDDMEVFVDENRKINFVYHDHDGSTYAELKLLPESVVEKADIAWDERGEDLYQQMAHCESVSGTNYFA

Nearest PDB structures (foldseek):
  6m7v-assembly1_A  TM=4.616E-01  e=5.056E+00  Homo sapiens
  3jaa-assembly1_A  TM=3.855E-01  e=4.040E+00  Homo sapiens
  3c6m-assembly1_A  TM=3.319E-01  e=2.061E+00  Homo sapiens
  6m7t-assembly1_A  TM=4.175E-01  e=7.486E+00  Homo sapiens
  6m7u-assembly1_A  TM=3.791E-01  e=7.486E+00  Homo sapiens

Radius of gyration: 16.31 Å; Cα contacts (8 Å, |Δi|>4): 254; chai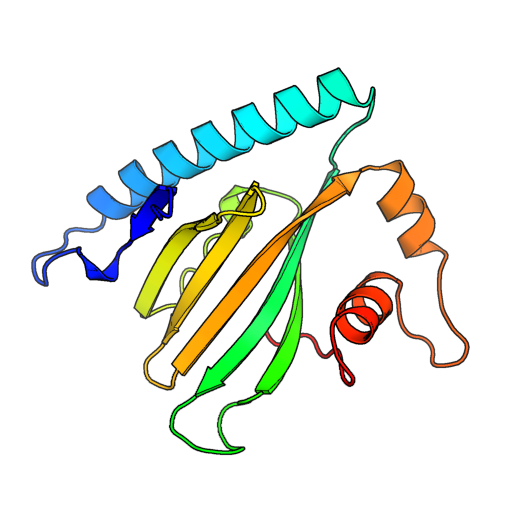ns: 1; bounding box: 43×32×50 Å

Mean predicted aligned error: 8.06 Å

Secondary structure (DSSP, 8-state):
---EEEEESTTS-TT--SHHHHHHHHHHHHHHHHHHHHHHHHHT--EEEEEEEEEEEETTTTGGGTT-EEEEEESSSGGGS-TT-SEEEEEE-TTS-EEEEEEETTEEEEEEEEEEEHHHHHHHTT---TT---HHHHHHHHHSS-B-----